Protein AF-A0A951W077-F1 (afdb_monomer)

Solvent-accessible surface area (backbone atoms only — not comparable to full-atom values): 9142 Å² total; per-residue (Å²): 130,86,54,71,64,62,52,50,52,49,54,48,47,51,53,44,53,54,47,47,66,75,67,48,57,68,77,58,51,74,41,49,34,72,95,51,56,40,73,55,76,79,87,61,70,54,74,82,48,59,80,75,47,71,84,28,38,31,34,31,32,30,71,84,47,79,59,58,42,37,34,40,37,49,43,84,32,74,54,94,54,84,62,52,55,61,50,50,51,53,49,52,53,48,52,60,73,50,48,93,61,98,58,59,70,45,80,40,78,48,70,76,26,96,83,62,91,80,68,70,91,51,76,70,47,76,49,95,60,52,75,69,50,44,70,69,46,52,74,75,42,102,61,84,83,87,86,133

Secondary structure (DSSP, 8-state):
---HHHHHHHHHHHHHHHHHHHHS-HHHHTTEEEEEEEE--SSS--HHHHTT-GGGEEEEEESS-TTSEEEEEEEEESS--TTHHHHHHHHHHHHHHH-SS---EEEEEEE--TT---S-SSGGGGS---HHHHHHHGGGSSS-----

Radius of gyration: 16.7 Å; Cα contacts (8 Å, |Δi|>4): 161; chains: 1; bounding box: 39×53×36 Å

Sequence (148 aa):
MEKIADRIIRDTLSEIDEAVGFTLPTKIVKILNFDTLKSAQTTFISEALKEYRTDLLFQIQTVDRSPAQIFILFEHKSNQDPKVFSQLLSYLAQVYASQTKPMPVIPFVFCHGKQGWKLGSQFVDWFKFSEQQRQLYLKYLPNFSFEI

Nearest PDB structures (foldseek):
  6gp6-assembly1_B  TM=4.035E-01  e=4.543E-01  Magnetospirillum gryphiswaldense MSR-1
  4rao-assembly1_C  TM=3.023E-01  e=4.430E+00  Homo sapiens
  4raq-assembly1_A  TM=3.766E-01  e=7.455E+00  Homo sapiens
  6nf8-assembly1_C  TM=2.838E-01  e=8.491E+00  Bos taurus

Mean predicted aligned error: 8.14 Å

Structure (mmCIF, N/CA/C/O backbone):
data_AF-A0A951W077-F1
#
_entry.id   AF-A0A951W077-F1
#
loop_
_atom_site.group_PDB
_atom_site.id
_atom_site.type_symbol
_atom_site.label_atom_id
_atom_site.label_alt_id
_atom_site.label_comp_id
_atom_site.label_asym_id
_atom_site.label_entity_id
_atom_site.label_seq_id
_atom_site.pdbx_PDB_ins_code
_atom_site.Cartn_x
_atom_site.Cartn_y
_atom_site.Cartn_z
_atom_site.occupancy
_atom_site.B_iso_or_equiv
_atom_site.auth_seq_id
_atom_site.auth_comp_id
_atom_site.auth_asym_id
_atom_site.auth_atom_id
_atom_site.pdbx_PDB_model_num
ATOM 1 N N . MET A 1 1 ? 3.066 -33.826 -14.906 1.00 38.34 1 MET A N 1
ATOM 2 C CA . MET A 1 1 ? 2.193 -33.396 -13.796 1.00 38.34 1 MET A CA 1
ATOM 3 C C . MET A 1 1 ? 2.462 -31.922 -13.564 1.00 38.34 1 MET A C 1
ATOM 5 O O . MET A 1 1 ? 3.542 -31.594 -13.093 1.0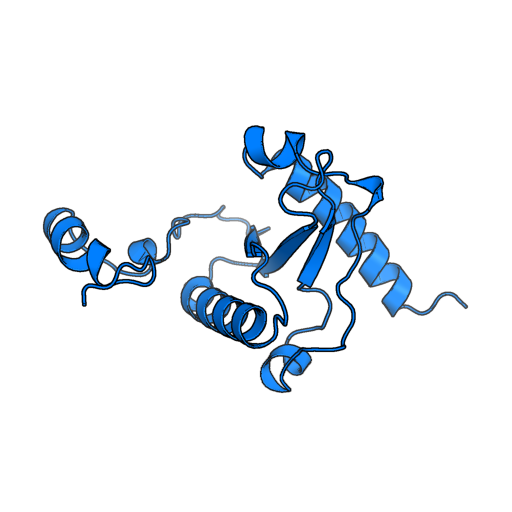0 38.34 1 MET A O 1
ATOM 9 N N . GLU A 1 2 ? 1.553 -31.050 -13.997 1.00 37.62 2 GLU A N 1
ATOM 10 C CA . GLU A 1 2 ? 1.602 -29.615 -13.683 1.00 37.62 2 GLU A CA 1
ATOM 11 C C . GLU A 1 2 ? 1.520 -29.476 -12.153 1.00 37.62 2 GLU A C 1
ATOM 13 O O . GLU A 1 2 ? 0.638 -30.073 -11.527 1.00 37.62 2 GLU A O 1
ATOM 18 N N . LYS A 1 3 ? 2.509 -28.826 -11.521 1.00 47.47 3 LYS A N 1
ATOM 19 C CA . LYS A 1 3 ? 2.556 -28.713 -10.056 1.00 47.47 3 LYS A CA 1
ATOM 20 C C . LYS A 1 3 ? 1.376 -27.853 -9.611 1.00 47.47 3 LYS A C 1
ATOM 22 O O . LYS A 1 3 ? 1.121 -26.809 -10.193 1.00 47.47 3 LYS A O 1
ATOM 27 N N . ILE A 1 4 ? 0.691 -28.264 -8.544 1.00 44.22 4 ILE A N 1
ATOM 28 C CA . ILE A 1 4 ? -0.456 -27.550 -7.949 1.00 44.22 4 ILE A CA 1
ATOM 29 C C . ILE A 1 4 ? -0.167 -26.044 -7.755 1.00 44.22 4 ILE A C 1
ATOM 31 O O . ILE A 1 4 ? -1.054 -25.223 -7.959 1.00 44.22 4 ILE A O 1
ATOM 35 N N . ALA A 1 5 ? 1.082 -25.683 -7.442 1.00 40.62 5 ALA A N 1
ATOM 36 C CA . ALA A 1 5 ? 1.538 -24.298 -7.332 1.00 40.62 5 ALA A CA 1
ATOM 37 C C . ALA A 1 5 ? 1.429 -23.498 -8.646 1.00 40.62 5 ALA A C 1
ATOM 39 O O . ALA A 1 5 ? 0.947 -22.373 -8.619 1.00 40.62 5 ALA A O 1
ATOM 40 N N . ASP A 1 6 ? 1.803 -24.072 -9.793 1.00 45.50 6 ASP A N 1
ATOM 41 C CA . ASP A 1 6 ? 1.753 -23.374 -11.088 1.00 45.50 6 ASP A CA 1
ATOM 42 C C . ASP A 1 6 ? 0.309 -23.082 -11.511 1.00 45.50 6 ASP A C 1
ATOM 44 O O . ASP A 1 6 ? 0.025 -22.040 -12.099 1.00 45.50 6 ASP A O 1
ATOM 48 N N . ARG A 1 7 ? -0.618 -23.982 -11.159 1.00 48.28 7 ARG A N 1
ATOM 49 C CA . ARG A 1 7 ? -2.053 -23.787 -11.382 1.00 48.28 7 ARG A CA 1
ATOM 50 C C . ARG A 1 7 ? -2.620 -22.686 -10.488 1.00 48.28 7 ARG A C 1
ATOM 52 O O . ARG A 1 7 ? -3.299 -21.812 -10.998 1.00 48.28 7 ARG A O 1
ATOM 59 N N . ILE A 1 8 ? -2.290 -22.682 -9.194 1.00 50.81 8 ILE A N 1
ATOM 60 C CA . ILE A 1 8 ? -2.723 -21.626 -8.261 1.00 50.81 8 ILE A CA 1
ATOM 61 C C . ILE A 1 8 ? -2.188 -20.263 -8.703 1.00 50.81 8 ILE A C 1
ATOM 63 O O . ILE A 1 8 ? -2.943 -19.300 -8.730 1.00 50.81 8 ILE A O 1
ATOM 67 N N . ILE A 1 9 ? -0.915 -20.188 -9.101 1.00 55.81 9 ILE A N 1
ATOM 68 C CA . ILE A 1 9 ? -0.304 -18.951 -9.599 1.00 55.81 9 ILE A CA 1
ATOM 69 C C . ILE A 1 9 ? -0.997 -18.487 -10.880 1.00 55.81 9 ILE A C 1
ATOM 71 O O . ILE A 1 9 ? -1.254 -17.297 -11.014 1.00 55.81 9 ILE A O 1
ATOM 75 N N . ARG A 1 10 ? -1.312 -19.393 -11.814 1.00 57.97 10 ARG A N 1
ATOM 76 C CA . ARG A 1 10 ? -2.033 -19.044 -13.046 1.00 57.97 10 ARG A CA 1
ATOM 77 C C . ARG A 1 10 ? -3.449 -18.552 -12.752 1.00 57.97 10 ARG A C 1
ATOM 79 O O . ARG A 1 10 ? -3.826 -17.511 -13.270 1.00 57.97 10 ARG A O 1
ATOM 86 N N . ASP A 1 11 ? -4.180 -19.253 -11.893 1.00 61.09 11 ASP A N 1
ATOM 87 C CA . ASP A 1 11 ? -5.542 -18.883 -11.501 1.00 61.09 11 ASP A CA 1
ATOM 88 C C . ASP A 1 11 ? -5.535 -17.521 -10.771 1.00 61.09 11 ASP A C 1
ATOM 90 O O . ASP A 1 11 ? -6.307 -16.631 -11.112 1.00 61.09 11 ASP A O 1
ATOM 94 N N . THR A 1 12 ? -4.575 -17.296 -9.864 1.00 63.19 12 THR A N 1
ATOM 95 C CA . THR A 1 12 ? -4.369 -16.004 -9.178 1.00 63.19 12 THR A CA 1
ATOM 96 C C . THR A 1 12 ? -3.943 -14.900 -10.149 1.00 63.19 12 THR A C 1
ATOM 98 O O . THR A 1 12 ? -4.403 -13.774 -10.027 1.00 63.19 12 THR A O 1
ATOM 101 N N . LEU A 1 13 ? -3.093 -15.191 -11.137 1.00 63.06 13 LEU A N 1
ATOM 102 C CA . LEU A 1 13 ? -2.704 -14.227 -12.170 1.00 63.06 13 LEU A CA 1
ATOM 103 C C . LEU A 1 13 ? -3.895 -13.809 -13.028 1.00 63.06 13 LEU A C 1
ATOM 105 O O . LEU A 1 13 ? -4.024 -12.625 -13.305 1.00 63.06 13 LEU A O 1
ATOM 109 N N . SER A 1 14 ? -4.754 -14.748 -13.423 1.00 64.88 14 SER A N 1
ATOM 110 C CA . SER A 1 14 ? -5.975 -14.444 -14.175 1.00 64.88 14 SER A CA 1
ATOM 111 C C . SER A 1 14 ? -6.958 -13.622 -13.343 1.00 64.88 14 SER A C 1
ATOM 113 O O . SER A 1 14 ? -7.465 -12.614 -13.827 1.00 64.88 14 SER A O 1
ATOM 115 N N . GLU A 1 15 ? -7.163 -13.980 -12.073 1.00 67.56 15 GLU A N 1
ATOM 116 C CA . GLU A 1 15 ? -7.980 -13.187 -11.146 1.00 67.56 15 GLU A CA 1
ATOM 117 C C . GLU A 1 15 ? -7.412 -11.777 -10.942 1.00 67.56 15 GLU A C 1
ATOM 119 O O . GLU A 1 15 ? -8.168 -10.813 -10.855 1.00 67.56 15 GLU A O 1
ATOM 124 N N . ILE A 1 16 ? -6.087 -11.635 -10.885 1.00 67.81 16 ILE A N 1
ATOM 125 C CA . ILE A 1 16 ? -5.414 -10.343 -10.734 1.00 67.81 16 ILE A CA 1
ATOM 126 C C . ILE A 1 16 ? -5.486 -9.526 -12.007 1.00 67.81 16 ILE A C 1
ATOM 128 O O . ILE A 1 16 ? -5.745 -8.336 -11.910 1.00 67.81 16 ILE A O 1
ATOM 132 N N . ASP A 1 17 ? -5.258 -10.121 -13.171 1.00 67.56 17 ASP A N 1
ATOM 133 C CA . ASP A 1 17 ? -5.343 -9.437 -14.460 1.00 67.56 17 ASP A CA 1
ATOM 134 C C . ASP A 1 17 ? -6.743 -8.838 -14.651 1.00 67.56 17 ASP A C 1
ATOM 136 O O . ASP A 1 17 ? -6.899 -7.625 -14.830 1.00 67.56 17 ASP A O 1
ATOM 140 N N . GLU A 1 18 ? -7.778 -9.657 -14.437 1.00 70.56 18 GLU A N 1
ATOM 141 C CA . GLU A 1 18 ? -9.165 -9.200 -14.442 1.00 70.56 18 GLU A CA 1
ATOM 142 C C . GLU A 1 18 ? -9.407 -8.137 -13.361 1.00 70.56 18 GLU A C 1
ATOM 144 O O . GLU A 1 18 ? -9.848 -7.024 -13.666 1.00 70.56 18 GLU A O 1
ATOM 149 N N . ALA A 1 19 ? -9.084 -8.421 -12.096 1.00 67.75 19 ALA A N 1
ATOM 150 C CA . ALA A 1 19 ? -9.359 -7.500 -10.999 1.00 67.75 19 ALA A CA 1
ATOM 151 C C . ALA A 1 19 ? -8.653 -6.155 -11.201 1.00 67.75 19 ALA A C 1
ATOM 153 O O . ALA A 1 19 ? -9.306 -5.116 -11.124 1.00 67.75 19 ALA A O 1
ATOM 154 N N . VAL A 1 20 ? -7.357 -6.149 -11.508 1.00 65.69 20 VAL A N 1
ATOM 155 C CA . VAL A 1 20 ? -6.542 -4.948 -11.749 1.00 65.69 20 VAL A CA 1
ATOM 156 C C . VAL A 1 20 ? -7.095 -4.146 -12.922 1.00 65.69 20 VAL A C 1
ATOM 158 O O . VAL A 1 20 ? -7.237 -2.927 -12.795 1.00 65.69 20 VAL A O 1
ATOM 161 N N . GLY A 1 21 ? -7.456 -4.808 -14.024 1.00 61.66 21 GLY A N 1
ATOM 162 C CA . GLY A 1 21 ? -8.054 -4.165 -15.193 1.00 61.66 21 GLY A CA 1
ATOM 163 C C . GLY A 1 21 ? -9.370 -3.444 -14.883 1.00 61.66 21 GLY A C 1
ATOM 164 O O . GLY A 1 21 ? -9.619 -2.364 -15.424 1.00 61.66 21 GLY A O 1
ATOM 165 N N . PHE A 1 22 ? -10.186 -3.986 -13.974 1.00 61.25 22 PHE A N 1
ATOM 166 C CA . PHE A 1 22 ? -11.487 -3.410 -13.610 1.00 61.25 22 PHE A CA 1
ATOM 167 C C . PHE A 1 22 ? -11.454 -2.406 -12.452 1.00 61.25 22 PHE A C 1
ATOM 169 O O . PHE A 1 22 ? -12.383 -1.607 -12.316 1.00 61.25 22 PHE A O 1
ATOM 176 N N . THR A 1 23 ? -10.428 -2.436 -11.603 1.00 70.75 23 THR A N 1
ATOM 177 C CA . THR A 1 23 ? -10.448 -1.717 -10.315 1.00 70.75 23 THR A CA 1
ATOM 178 C C . THR A 1 23 ? -9.359 -0.663 -10.162 1.00 70.75 23 THR A C 1
ATOM 180 O O . THR A 1 23 ? -9.569 0.304 -9.423 1.00 70.75 23 THR A O 1
ATOM 183 N N . LEU A 1 24 ? -8.215 -0.785 -10.848 1.00 78.69 24 LEU A N 1
ATOM 184 C CA . LEU A 1 24 ? -7.235 0.298 -10.842 1.00 78.69 24 LEU A CA 1
ATOM 185 C C . LEU A 1 24 ? -7.757 1.497 -11.647 1.00 78.69 24 LEU A C 1
ATOM 187 O O . LEU A 1 24 ? -8.480 1.331 -12.633 1.00 78.69 24 LEU A O 1
ATOM 191 N N . PRO A 1 25 ? -7.364 2.733 -11.282 1.00 82.81 25 PRO A N 1
ATOM 192 C CA . PRO A 1 25 ? -7.722 3.909 -12.061 1.00 82.81 25 PRO A CA 1
ATOM 193 C C . PRO A 1 25 ? -7.325 3.736 -13.530 1.00 82.81 25 PRO A C 1
ATOM 195 O O . PRO A 1 25 ? -6.190 3.366 -13.827 1.00 82.81 25 PRO A O 1
ATOM 198 N N . THR A 1 26 ? -8.211 4.098 -14.462 1.00 82.25 26 THR A N 1
ATOM 199 C CA . THR A 1 26 ? -7.992 3.923 -15.912 1.00 82.25 26 THR A CA 1
ATOM 200 C C . THR A 1 26 ? -6.669 4.520 -16.403 1.00 82.25 26 THR A C 1
ATOM 202 O O . THR A 1 26 ? -6.066 4.015 -17.345 1.00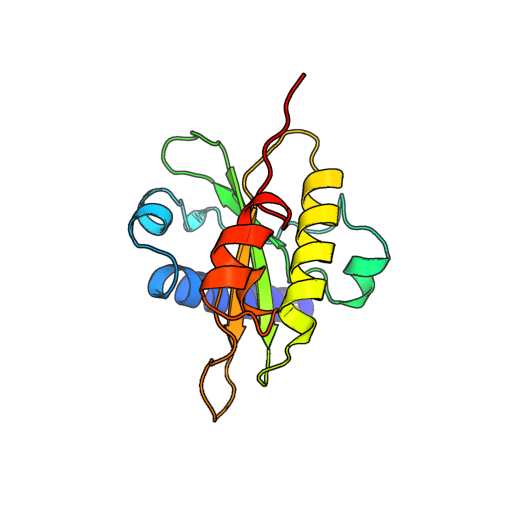 82.25 26 THR A O 1
ATOM 205 N N . LYS A 1 27 ? -6.197 5.599 -15.765 1.00 86.94 27 LYS A N 1
ATOM 206 C CA . LYS A 1 27 ? -4.899 6.218 -16.073 1.00 86.94 27 LYS A CA 1
ATOM 207 C C . LYS A 1 27 ? -3.718 5.281 -15.798 1.00 86.94 27 LYS A C 1
ATOM 209 O O . LYS A 1 27 ? -2.765 5.310 -16.562 1.00 86.94 27 LYS A O 1
ATOM 214 N N . ILE A 1 28 ? -3.795 4.466 -14.744 1.00 85.56 28 ILE A N 1
ATOM 215 C CA . ILE A 1 28 ? -2.781 3.458 -14.421 1.00 85.56 28 ILE A CA 1
ATOM 216 C C . ILE A 1 28 ? -2.890 2.295 -15.400 1.00 85.56 28 ILE A C 1
ATOM 218 O O . ILE A 1 28 ? -1.906 1.966 -16.040 1.00 85.56 28 ILE A O 1
ATOM 222 N N . VAL A 1 29 ? -4.085 1.736 -15.608 1.00 86.56 29 VAL A N 1
ATOM 223 C CA . VAL A 1 29 ? -4.291 0.599 -16.530 1.00 86.56 29 VAL A CA 1
ATOM 224 C C . VAL A 1 29 ? -3.720 0.885 -17.926 1.00 86.56 29 VAL A C 1
ATOM 226 O O . VAL A 1 29 ? -3.036 0.045 -18.498 1.00 86.56 29 VAL A O 1
ATOM 229 N N . LYS A 1 30 ? -3.915 2.104 -18.447 1.00 88.25 30 LYS A N 1
ATOM 230 C CA . LYS A 1 30 ? -3.423 2.522 -19.772 1.00 88.25 30 LYS A CA 1
ATOM 231 C C . LYS A 1 30 ? -1.903 2.519 -19.935 1.00 88.25 30 LYS A C 1
ATOM 233 O O . LYS A 1 30 ? -1.440 2.491 -21.072 1.00 88.25 30 LYS A O 1
ATOM 238 N N . ILE A 1 31 ? -1.140 2.602 -18.847 1.00 90.94 31 ILE A N 1
ATOM 239 C CA . ILE A 1 31 ? 0.326 2.594 -18.917 1.00 90.94 31 ILE A CA 1
ATOM 240 C C . ILE A 1 31 ? 0.912 1.196 -18.712 1.00 90.94 31 ILE A C 1
ATOM 242 O O . ILE A 1 31 ? 2.121 1.047 -18.852 1.00 90.94 31 ILE A O 1
ATOM 246 N N . LEU A 1 32 ? 0.102 0.181 -18.390 1.00 90.25 32 LEU A N 1
ATOM 247 C CA . LEU A 1 32 ? 0.569 -1.174 -18.096 1.00 90.25 32 LEU A CA 1
ATOM 248 C C . LEU A 1 32 ? 0.531 -2.074 -19.330 1.00 90.25 32 LEU A C 1
ATOM 250 O O . LEU A 1 32 ? -0.426 -2.059 -20.099 1.00 90.25 32 LEU A O 1
ATOM 254 N N . ASN A 1 33 ? 1.566 -2.895 -19.487 1.00 91.25 33 ASN A N 1
ATOM 255 C CA . ASN A 1 33 ? 1.602 -3.967 -20.471 1.00 91.25 33 ASN A CA 1
ATOM 256 C C . ASN A 1 33 ? 1.261 -5.306 -19.796 1.00 91.25 33 ASN A C 1
ATOM 258 O O . ASN A 1 33 ? 2.142 -5.956 -19.226 1.00 91.25 33 ASN A O 1
ATOM 262 N N . PHE A 1 34 ? -0.008 -5.711 -19.859 1.00 86.50 34 PHE A N 1
ATOM 263 C CA . PHE A 1 34 ? -0.516 -6.917 -19.190 1.00 86.50 34 PHE A CA 1
ATOM 264 C C . PHE A 1 34 ? 0.100 -8.224 -19.706 1.00 86.50 34 PHE A C 1
ATOM 266 O O . PHE A 1 34 ? 0.295 -9.139 -18.910 1.00 86.50 34 PHE A O 1
ATOM 273 N N . ASP A 1 35 ? 0.591 -8.265 -20.951 1.00 88.06 35 ASP A N 1
ATOM 274 C CA . ASP A 1 35 ? 1.335 -9.420 -21.487 1.00 88.06 35 ASP A CA 1
ATOM 275 C C . ASP A 1 35 ? 2.642 -9.698 -20.719 1.00 88.06 35 ASP A C 1
ATOM 277 O O . ASP A 1 35 ? 3.270 -10.747 -20.867 1.00 88.06 35 ASP A O 1
ATOM 281 N N . THR A 1 36 ? 3.090 -8.739 -19.904 1.00 89.69 36 THR A N 1
ATOM 282 C CA . THR A 1 36 ? 4.315 -8.838 -19.102 1.00 89.69 36 THR A CA 1
ATOM 283 C C . THR A 1 36 ? 4.058 -9.107 -17.623 1.00 89.69 36 THR A C 1
ATOM 285 O O . THR A 1 36 ? 5.027 -9.187 -16.858 1.00 89.69 36 THR A O 1
ATOM 288 N N . LEU A 1 37 ? 2.790 -9.237 -17.213 1.00 88.19 37 LEU A N 1
ATOM 289 C CA . LEU A 1 37 ? 2.418 -9.521 -15.833 1.00 88.19 37 LEU A CA 1
ATOM 290 C C . LEU A 1 37 ? 2.986 -10.877 -15.414 1.00 88.19 37 LEU A C 1
ATOM 292 O O . LEU A 1 37 ? 2.737 -11.909 -16.036 1.00 88.19 37 LEU A O 1
ATOM 296 N N . LYS A 1 38 ? 3.756 -10.885 -14.329 1.00 85.38 38 LYS A N 1
ATOM 297 C CA . LYS A 1 38 ? 4.296 -12.120 -13.757 1.00 85.38 38 LYS A CA 1
ATOM 298 C C . LYS A 1 38 ? 4.514 -11.990 -12.262 1.00 85.38 38 LYS A C 1
ATOM 300 O O . LYS A 1 38 ? 4.802 -10.905 -11.757 1.00 85.38 38 LYS A O 1
ATOM 305 N N . SER A 1 39 ? 4.444 -13.117 -11.559 1.00 82.38 39 SER A N 1
ATOM 306 C CA . SER A 1 39 ? 4.847 -13.183 -10.154 1.00 82.38 39 SER A CA 1
ATOM 307 C C . SER A 1 39 ? 6.318 -12.775 -10.008 1.00 82.38 39 SER A C 1
ATOM 309 O O . SER A 1 39 ? 7.194 -13.192 -10.777 1.00 82.38 39 SER A O 1
ATOM 311 N N . ALA A 1 40 ? 6.600 -11.932 -9.021 1.00 77.94 40 ALA A N 1
ATOM 312 C CA . ALA A 1 40 ? 7.947 -11.594 -8.599 1.00 77.94 40 ALA A CA 1
ATOM 313 C C . ALA A 1 40 ? 8.468 -12.707 -7.669 1.00 77.94 40 ALA A C 1
ATOM 315 O O . ALA A 1 40 ? 8.613 -12.519 -6.463 1.00 77.94 40 ALA A O 1
ATOM 316 N N . GLN A 1 41 ? 8.711 -13.902 -8.219 1.00 60.72 41 GLN A N 1
ATOM 317 C CA . GLN A 1 41 ? 9.185 -15.049 -7.442 1.00 60.72 41 GLN A CA 1
ATOM 318 C C . GLN A 1 41 ? 10.5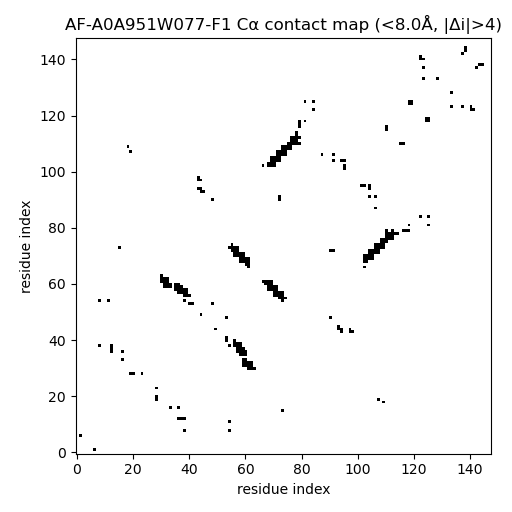50 -14.767 -6.768 1.00 60.72 41 GLN A C 1
ATOM 320 O O . GLN A 1 41 ? 11.611 -14.793 -7.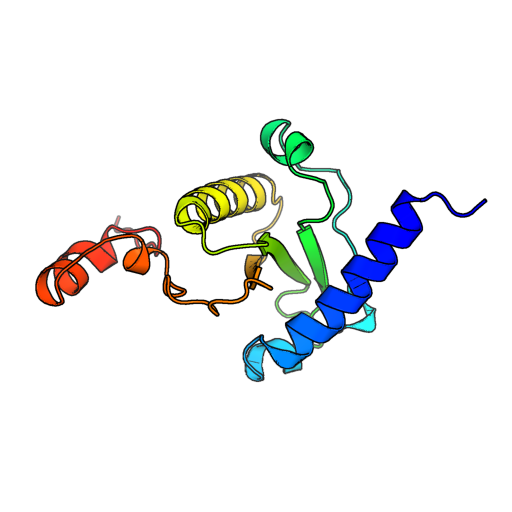388 1.00 60.72 41 GLN A O 1
ATOM 325 N N . THR A 1 42 ? 10.510 -14.620 -5.440 1.00 49.94 42 THR A N 1
ATOM 326 C CA . THR A 1 42 ? 11.452 -15.200 -4.453 1.00 49.94 42 THR A CA 1
ATOM 327 C C . THR A 1 42 ? 12.902 -14.719 -4.298 1.00 49.94 42 THR A C 1
ATOM 329 O O . THR A 1 42 ? 13.594 -15.303 -3.469 1.00 49.94 42 THR A O 1
ATOM 332 N N . THR A 1 43 ? 13.407 -13.667 -4.943 1.00 48.41 43 THR A N 1
ATOM 333 C CA . THR A 1 43 ? 14.814 -13.255 -4.684 1.00 48.41 43 THR A CA 1
ATOM 334 C C . THR A 1 43 ? 15.033 -12.264 -3.535 1.00 48.41 43 THR A C 1
ATOM 336 O O . THR A 1 43 ? 16.176 -12.074 -3.136 1.00 48.41 43 THR A O 1
ATOM 339 N N . PHE A 1 44 ? 13.985 -11.667 -2.956 1.00 50.84 44 PHE A N 1
ATOM 340 C CA . PHE A 1 44 ? 14.156 -10.456 -2.127 1.00 50.84 44 PHE A CA 1
ATOM 341 C C . PHE A 1 44 ? 13.277 -10.365 -0.872 1.00 50.84 44 PHE A C 1
ATOM 343 O O . PHE A 1 44 ? 13.222 -9.334 -0.207 1.00 50.84 44 PHE A O 1
ATOM 350 N N . ILE A 1 45 ? 12.578 -11.441 -0.530 1.00 52.94 45 ILE A N 1
ATOM 351 C CA . ILE A 1 45 ? 11.503 -11.400 0.455 1.00 52.94 45 ILE A CA 1
ATOM 352 C C . ILE A 1 45 ? 12.005 -11.935 1.807 1.00 52.94 45 ILE A C 1
ATOM 354 O O . ILE A 1 45 ? 12.436 -13.089 1.896 1.00 52.94 45 ILE A O 1
ATOM 358 N N . SER A 1 46 ? 11.961 -11.089 2.847 1.00 52.31 46 SER A N 1
ATOM 359 C CA . SER A 1 46 ? 12.310 -11.462 4.226 1.00 52.31 46 SER A CA 1
ATOM 360 C C . SER A 1 46 ? 11.479 -12.668 4.698 1.00 52.31 46 SER A C 1
ATOM 362 O O . SER A 1 46 ? 10.380 -12.913 4.195 1.00 52.31 46 SER A O 1
ATOM 364 N N . GLU A 1 47 ? 11.977 -13.436 5.670 1.00 53.50 47 GLU A N 1
ATOM 365 C CA . GLU A 1 47 ? 11.266 -14.606 6.217 1.00 53.50 47 GLU A CA 1
ATOM 366 C C . GLU A 1 47 ? 9.834 -14.275 6.679 1.00 53.50 47 GLU A C 1
ATOM 368 O O . GLU A 1 47 ? 8.936 -15.096 6.501 1.00 53.50 47 GLU A O 1
ATOM 373 N N . ALA A 1 48 ? 9.588 -13.039 7.131 1.00 48.00 48 ALA A N 1
ATOM 374 C CA . ALA A 1 48 ? 8.274 -12.569 7.568 1.00 48.00 48 ALA A CA 1
ATOM 375 C C . ALA A 1 48 ? 7.226 -12.495 6.444 1.00 48.00 48 ALA A C 1
ATOM 377 O O . ALA A 1 48 ? 6.036 -12.553 6.720 1.00 48.00 48 ALA A O 1
ATOM 378 N N . LEU A 1 49 ? 7.635 -12.366 5.181 1.00 52.22 49 LEU A N 1
ATOM 379 C CA . LEU A 1 49 ? 6.734 -12.380 4.021 1.00 52.22 49 LEU A CA 1
ATOM 380 C C . LEU A 1 49 ? 6.624 -13.786 3.393 1.00 52.22 49 LEU A C 1
ATOM 382 O O . LEU A 1 49 ? 5.651 -14.069 2.696 1.00 52.22 49 LEU A O 1
ATOM 386 N N . LYS A 1 50 ? 7.580 -14.692 3.659 1.00 53.09 50 LYS A N 1
ATOM 387 C CA . LYS A 1 50 ? 7.504 -16.102 3.223 1.00 53.09 50 LYS A CA 1
ATOM 388 C C . LYS A 1 50 ? 6.381 -16.865 3.928 1.00 53.09 50 LYS A C 1
ATOM 390 O O . LYS A 1 50 ? 5.778 -17.744 3.320 1.00 53.09 50 LYS A O 1
ATOM 395 N N . GLU A 1 51 ? 6.072 -16.503 5.172 1.00 48.34 51 GLU A N 1
ATOM 396 C CA . GLU A 1 51 ? 4.988 -17.115 5.953 1.00 48.34 51 GLU A CA 1
ATOM 397 C C . GLU A 1 51 ? 3.582 -16.792 5.407 1.00 48.34 51 GLU A C 1
ATOM 399 O O . GLU A 1 51 ? 2.653 -17.570 5.611 1.00 48.34 51 GLU A O 1
ATOM 404 N N . TYR A 1 52 ? 3.424 -15.693 4.654 1.00 49.78 52 TYR A N 1
ATOM 405 C CA . TYR A 1 52 ? 2.120 -15.205 4.172 1.00 49.78 52 TYR A CA 1
ATOM 406 C C . TYR A 1 52 ? 1.876 -15.405 2.666 1.00 49.78 52 TYR A C 1
ATOM 408 O O . TYR A 1 52 ? 0.895 -14.894 2.137 1.00 49.78 52 TYR A O 1
ATOM 416 N N . ARG A 1 53 ? 2.682 -16.270 2.029 1.00 51.12 53 ARG A N 1
ATOM 417 C CA . ARG A 1 53 ? 2.667 -16.667 0.605 1.00 51.12 53 ARG A CA 1
ATOM 418 C C . ARG A 1 53 ? 3.392 -15.699 -0.335 1.00 51.12 53 ARG A C 1
ATOM 420 O O . ARG A 1 53 ? 3.158 -14.501 -0.381 1.00 51.12 53 ARG A O 1
ATOM 427 N N . THR A 1 54 ? 4.236 -16.289 -1.174 1.00 48.81 54 THR A N 1
ATOM 428 C CA . THR A 1 54 ? 4.985 -15.684 -2.290 1.00 48.81 54 THR A CA 1
ATOM 429 C C . THR A 1 54 ? 4.108 -15.183 -3.447 1.00 48.81 54 THR A C 1
ATOM 431 O O . THR A 1 54 ? 4.633 -14.651 -4.422 1.00 48.81 54 THR A O 1
ATOM 434 N N . ASP A 1 55 ? 2.787 -15.325 -3.331 1.00 56.75 55 ASP A N 1
ATOM 435 C CA . ASP A 1 55 ? 1.791 -15.008 -4.362 1.00 56.75 55 ASP A CA 1
ATOM 436 C C . ASP A 1 55 ? 1.270 -13.563 -4.269 1.00 56.75 55 ASP A C 1
ATOM 438 O O . ASP A 1 55 ? 0.316 -13.205 -4.947 1.00 56.75 55 ASP A O 1
ATOM 442 N N . LEU A 1 56 ? 1.870 -12.728 -3.414 1.00 75.50 56 LEU A N 1
ATOM 443 C CA . LEU A 1 56 ? 1.391 -11.373 -3.120 1.00 75.50 56 LEU A CA 1
ATOM 444 C C . LEU A 1 56 ? 2.101 -10.279 -3.929 1.00 75.50 56 LEU A C 1
ATOM 446 O O . LEU A 1 56 ? 1.654 -9.142 -3.914 1.00 75.50 56 LEU A O 1
ATOM 450 N N . LEU A 1 57 ? 3.207 -10.565 -4.625 1.00 84.56 57 LEU A N 1
ATOM 451 C CA . LEU A 1 57 ? 3.955 -9.539 -5.360 1.00 84.56 57 LEU A CA 1
ATOM 452 C C . LEU A 1 57 ? 4.069 -9.886 -6.840 1.00 84.56 57 LEU A C 1
ATOM 454 O O . LEU A 1 57 ? 4.659 -10.897 -7.223 1.00 84.56 57 LEU A O 1
ATOM 458 N N . PHE A 1 58 ? 3.564 -8.991 -7.675 1.00 86.00 58 PHE A N 1
ATOM 459 C CA . PHE A 1 58 ? 3.615 -9.090 -9.125 1.00 86.00 58 PHE A CA 1
ATOM 460 C C . PHE A 1 58 ? 4.435 -7.948 -9.684 1.00 86.00 58 PHE A C 1
ATOM 462 O O . PHE A 1 58 ? 4.491 -6.860 -9.115 1.00 86.00 58 PHE A O 1
ATOM 469 N N . GLN A 1 59 ? 5.073 -8.200 -10.813 1.00 88.75 59 GLN A N 1
ATOM 470 C CA . GLN A 1 59 ? 5.759 -7.184 -11.591 1.00 88.75 59 GLN A CA 1
ATOM 471 C C . GLN A 1 59 ? 5.112 -7.092 -12.964 1.00 88.75 59 GLN A C 1
ATOM 473 O O . GLN A 1 59 ? 4.718 -8.104 -13.549 1.00 88.75 59 GLN A O 1
ATOM 478 N N . ILE A 1 60 ? 5.029 -5.871 -13.469 1.00 90.81 60 ILE A N 1
ATOM 479 C CA . ILE A 1 60 ? 4.463 -5.563 -14.776 1.00 90.81 60 ILE A CA 1
ATOM 480 C C . ILE A 1 60 ? 5.247 -4.405 -15.389 1.00 90.81 60 ILE A C 1
ATOM 482 O O . ILE A 1 60 ? 5.644 -3.461 -14.700 1.00 90.81 60 ILE A O 1
ATOM 486 N N . GLN A 1 61 ? 5.535 -4.504 -16.681 1.00 93.75 61 GLN A N 1
ATOM 487 C CA . GLN A 1 61 ? 6.253 -3.472 -17.421 1.00 93.75 61 GLN A CA 1
ATOM 488 C C . GLN A 1 61 ? 5.279 -2.383 -17.861 1.00 93.75 61 GLN A C 1
ATOM 490 O O . GLN A 1 61 ? 4.112 -2.658 -18.145 1.00 93.75 61 GLN A O 1
ATOM 495 N N . THR A 1 62 ? 5.760 -1.146 -17.94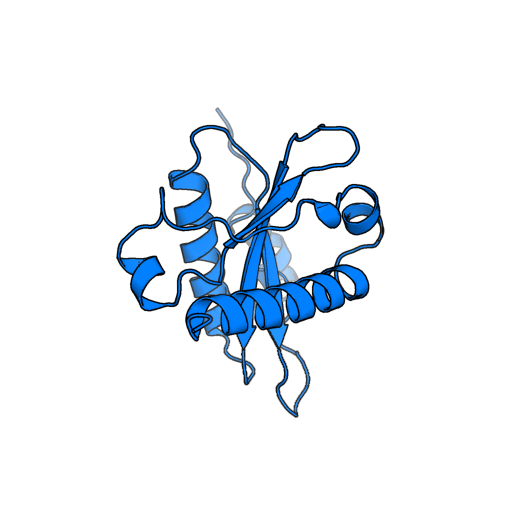2 1.00 93.75 62 THR A N 1
ATOM 496 C CA . THR A 1 62 ? 4.979 -0.071 -18.558 1.00 93.75 62 THR A CA 1
ATOM 497 C C . THR A 1 62 ? 5.158 -0.071 -20.072 1.00 93.75 62 THR A C 1
ATOM 499 O O . THR A 1 62 ? 6.183 -0.524 -20.596 1.00 93.75 62 THR A O 1
ATOM 502 N N . VAL A 1 63 ? 4.160 0.450 -20.782 1.00 92.94 63 VAL A N 1
ATOM 503 C CA . VAL A 1 63 ? 4.164 0.555 -22.248 1.00 92.94 63 VAL A CA 1
ATOM 504 C C . VAL A 1 63 ? 5.283 1.482 -22.735 1.00 92.94 63 VAL A C 1
ATOM 506 O O . VAL A 1 63 ? 5.976 1.157 -23.697 1.00 92.94 63 VAL A O 1
ATOM 509 N N . ASP A 1 64 ? 5.498 2.608 -22.053 1.00 92.31 64 ASP A N 1
ATOM 510 C CA . ASP A 1 64 ? 6.479 3.640 -22.419 1.00 92.31 64 ASP A CA 1
ATOM 511 C C . ASP A 1 64 ? 7.864 3.444 -21.777 1.00 92.31 64 ASP A C 1
ATOM 513 O O . ASP A 1 64 ? 8.786 4.215 -22.040 1.00 92.31 64 ASP A O 1
ATOM 517 N N . ARG A 1 65 ? 8.024 2.405 -20.947 1.00 88.19 65 ARG A N 1
ATOM 518 C CA . ARG A 1 65 ? 9.235 2.118 -20.164 1.00 88.19 65 ARG A CA 1
ATOM 519 C C . ARG A 1 65 ? 9.613 3.218 -19.164 1.00 88.19 65 ARG A C 1
ATOM 521 O O . ARG A 1 65 ? 10.767 3.260 -18.729 1.00 88.19 65 ARG A O 1
ATOM 528 N N . SER A 1 66 ? 8.665 4.051 -18.737 1.00 86.12 66 SER A N 1
ATOM 529 C CA . SER A 1 66 ? 8.900 5.176 -17.828 1.00 86.12 66 SER A CA 1
ATOM 530 C C . SER A 1 66 ? 7.817 5.285 -16.735 1.00 86.12 66 SER A C 1
ATOM 532 O O . SER A 1 66 ? 6.848 6.024 -16.892 1.00 86.12 66 SER A O 1
ATOM 534 N N . PRO A 1 67 ? 7.974 4.616 -15.573 1.00 87.94 67 PRO A N 1
ATOM 535 C CA . PRO A 1 67 ? 9.116 3.792 -15.158 1.00 87.94 67 PRO A CA 1
ATOM 536 C C . PRO A 1 67 ? 9.144 2.453 -15.893 1.00 87.94 67 PRO A C 1
ATOM 538 O O . PRO A 1 67 ? 8.098 1.949 -16.261 1.00 87.94 67 PRO A O 1
ATOM 541 N N . ALA A 1 68 ? 10.310 1.820 -16.058 1.00 89.19 68 ALA A N 1
ATOM 542 C CA . ALA A 1 68 ? 10.440 0.576 -16.837 1.00 89.19 68 ALA A CA 1
ATOM 543 C C . ALA A 1 68 ? 9.525 -0.573 -16.367 1.00 89.19 68 ALA A C 1
ATOM 545 O O . ALA A 1 68 ? 9.139 -1.431 -17.167 1.00 89.19 68 ALA A O 1
ATOM 546 N N . GLN A 1 69 ? 9.196 -0.583 -15.075 1.00 91.50 69 GLN A N 1
ATOM 547 C CA . GLN A 1 69 ? 8.274 -1.517 -14.447 1.00 91.50 69 GLN A CA 1
ATOM 548 C C . GLN A 1 69 ? 7.656 -0.909 -13.189 1.00 91.50 69 GLN A C 1
ATOM 550 O O . GLN A 1 69 ? 8.211 0.018 -12.594 1.00 91.50 69 GLN A O 1
ATOM 555 N N . ILE A 1 70 ? 6.546 -1.494 -12.757 1.00 92.38 70 ILE A N 1
ATOM 556 C CA . ILE A 1 70 ? 5.974 -1.296 -11.428 1.00 92.38 70 ILE A CA 1
ATOM 557 C C . ILE A 1 70 ? 5.768 -2.649 -10.750 1.00 92.38 70 ILE A C 1
ATOM 559 O O . ILE A 1 70 ? 5.727 -3.697 -11.405 1.00 92.38 70 ILE A O 1
ATOM 563 N N . PHE A 1 71 ? 5.608 -2.613 -9.434 1.00 90.94 71 PHE A N 1
ATOM 564 C CA . PHE A 1 71 ? 5.169 -3.754 -8.649 1.00 90.94 71 PHE A CA 1
ATOM 565 C C . PHE A 1 71 ? 3.714 -3.579 -8.215 1.00 90.94 71 PHE A C 1
ATOM 567 O O . PHE A 1 71 ? 3.291 -2.480 -7.859 1.00 90.94 71 PHE A O 1
ATOM 574 N N . ILE A 1 72 ? 2.962 -4.673 -8.207 1.00 88.81 72 ILE A N 1
ATOM 575 C CA . ILE A 1 72 ? 1.613 -4.752 -7.650 1.00 88.81 72 ILE A CA 1
ATOM 576 C C . ILE A 1 72 ? 1.690 -5.669 -6.434 1.00 88.81 72 ILE A C 1
ATOM 578 O O . ILE A 1 72 ? 2.032 -6.844 -6.561 1.00 88.81 72 ILE A O 1
ATOM 582 N N . LEU A 1 73 ? 1.409 -5.110 -5.260 1.00 88.00 73 LEU A N 1
ATOM 583 C CA . LEU A 1 73 ? 1.307 -5.849 -4.008 1.00 88.00 73 LEU A CA 1
ATOM 584 C C . LEU A 1 73 ? -0.156 -6.249 -3.811 1.00 88.00 73 LEU A C 1
ATOM 586 O O . LEU A 1 73 ? -0.972 -5.438 -3.384 1.00 88.00 73 LEU A O 1
ATOM 590 N N . PHE A 1 74 ? -0.479 -7.482 -4.155 1.00 84.88 74 PHE A N 1
ATOM 591 C CA . PHE A 1 74 ? -1.797 -8.075 -4.021 1.00 84.88 74 PHE A CA 1
ATOM 592 C C . PHE A 1 74 ? -2.045 -8.555 -2.588 1.00 84.88 74 PHE A C 1
ATOM 594 O O . PHE A 1 74 ? -1.193 -9.216 -2.009 1.00 84.88 74 PHE A O 1
ATOM 601 N N . GLU A 1 75 ? -3.221 -8.271 -2.036 1.00 83.12 75 GLU A N 1
ATOM 602 C CA . GLU A 1 75 ? -3.692 -8.785 -0.749 1.00 83.12 75 GLU A CA 1
ATOM 603 C C . GLU A 1 75 ? -5.143 -9.257 -0.892 1.00 83.12 75 GLU A C 1
ATOM 605 O O . GLU A 1 75 ? -6.037 -8.473 -1.220 1.00 83.12 75 GLU A O 1
ATOM 610 N N . HIS A 1 76 ? -5.398 -10.533 -0.606 1.00 80.81 76 HIS A N 1
ATOM 611 C CA . HIS A 1 76 ? -6.741 -11.109 -0.654 1.00 80.81 76 HIS A CA 1
ATOM 612 C C . HIS A 1 76 ? -7.352 -11.224 0.747 1.00 80.81 76 HIS A C 1
ATOM 614 O O . HIS A 1 76 ? -6.803 -11.890 1.629 1.00 80.81 76 HIS A O 1
ATOM 620 N N . LYS A 1 77 ? -8.546 -10.657 0.945 1.00 80.81 77 LYS A N 1
ATOM 621 C CA . LYS A 1 77 ? -9.308 -10.749 2.198 1.00 80.81 77 LYS A CA 1
ATOM 622 C C . LYS A 1 77 ? -10.672 -11.406 1.990 1.00 80.81 77 LYS A C 1
ATOM 624 O O . LYS A 1 77 ? -11.466 -10.999 1.147 1.00 80.81 77 LYS A O 1
ATOM 629 N N . SER A 1 78 ? -10.994 -12.387 2.833 1.00 79.75 78 SER A N 1
ATOM 630 C CA . SER A 1 78 ? -12.327 -13.009 2.865 1.00 79.75 78 SER A CA 1
ATOM 631 C C . SER A 1 78 ? -13.365 -12.185 3.638 1.00 79.75 78 SER A C 1
ATOM 633 O O . SER A 1 78 ? -14.561 -12.373 3.442 1.00 79.75 78 SER A O 1
ATOM 635 N N . ASN A 1 79 ? -12.924 -11.268 4.507 1.00 80.62 79 ASN A N 1
ATOM 636 C CA . ASN A 1 79 ? -13.761 -10.380 5.315 1.00 80.62 79 ASN A CA 1
ATOM 637 C C . ASN A 1 79 ? -13.061 -9.032 5.542 1.00 80.62 79 ASN A C 1
ATOM 639 O O . ASN A 1 79 ? -11.860 -8.900 5.315 1.00 80.62 79 ASN A O 1
ATOM 643 N N . GLN A 1 80 ? -13.800 -8.036 6.034 1.00 84.94 80 GLN A N 1
ATOM 644 C CA . GLN A 1 80 ? -13.201 -6.778 6.479 1.00 84.94 80 GLN A CA 1
ATOM 645 C C . GLN A 1 80 ? -12.331 -7.020 7.723 1.00 84.94 80 GLN A C 1
ATOM 647 O O . GLN A 1 80 ? -12.843 -7.428 8.764 1.00 84.94 80 GLN A O 1
ATOM 652 N N . ASP A 1 81 ? -11.033 -6.740 7.621 1.00 87.06 81 ASP A N 1
ATOM 653 C CA . ASP A 1 81 ? -10.084 -6.805 8.735 1.00 87.06 81 ASP A CA 1
ATOM 654 C C . ASP A 1 81 ? -9.290 -5.490 8.810 1.00 87.06 81 ASP A C 1
ATOM 656 O O . ASP A 1 81 ? -8.482 -5.221 7.916 1.00 87.06 81 ASP A O 1
ATOM 660 N N . PRO A 1 82 ? -9.471 -4.668 9.863 1.00 88.00 82 PRO A N 1
ATOM 661 C CA . PRO A 1 82 ? -8.697 -3.443 10.059 1.00 88.00 82 PRO A CA 1
ATOM 662 C C . PRO A 1 82 ? -7.178 -3.655 10.110 1.00 88.00 82 PRO A C 1
ATOM 664 O O . PRO A 1 82 ? -6.430 -2.704 9.897 1.00 88.00 82 PRO A O 1
ATOM 667 N N . LYS A 1 83 ? -6.685 -4.875 10.356 1.00 88.69 83 LYS A N 1
ATOM 668 C CA . LYS A 1 83 ? -5.244 -5.178 10.300 1.00 88.69 83 LYS A CA 1
ATOM 669 C C . LYS A 1 83 ? -4.651 -5.035 8.897 1.00 88.69 83 LYS A C 1
ATOM 671 O O . LYS A 1 83 ? -3.433 -4.948 8.777 1.00 88.69 83 LYS A O 1
ATOM 676 N N . VAL A 1 84 ? -5.479 -4.946 7.852 1.00 89.25 84 VAL A N 1
ATOM 677 C CA . VAL A 1 84 ? -5.026 -4.713 6.472 1.00 89.25 84 VAL A CA 1
ATOM 678 C C . VAL A 1 84 ? -4.103 -3.493 6.362 1.00 89.25 84 VAL A C 1
ATOM 680 O O . VAL A 1 84 ? -3.122 -3.537 5.630 1.00 89.25 84 VAL A O 1
ATOM 683 N N . PHE A 1 85 ? -4.354 -2.427 7.129 1.00 92.94 85 PHE A N 1
ATOM 684 C CA . PHE A 1 85 ? -3.560 -1.200 7.059 1.00 92.94 85 PHE A CA 1
ATOM 685 C C . PHE A 1 85 ? -2.129 -1.403 7.565 1.00 92.94 85 PHE A C 1
ATOM 687 O O . PHE A 1 85 ? -1.177 -0.998 6.897 1.00 92.94 85 PHE A O 1
ATOM 694 N N . SER A 1 86 ? -1.956 -2.057 8.719 1.00 90.81 86 SER A N 1
ATOM 695 C CA . SER A 1 86 ? -0.625 -2.348 9.262 1.00 90.81 86 SER A CA 1
ATOM 696 C C . SER A 1 86 ? 0.108 -3.418 8.457 1.00 90.81 86 SER A C 1
ATOM 698 O O . SER A 1 86 ? 1.324 -3.321 8.288 1.00 90.81 86 SER A O 1
ATOM 700 N N . GLN A 1 87 ? -0.616 -4.404 7.921 1.00 87.75 87 GLN A N 1
ATOM 701 C CA . GLN A 1 87 ? -0.056 -5.425 7.035 1.00 87.75 87 GLN A CA 1
ATOM 702 C C . GLN A 1 87 ? 0.489 -4.806 5.749 1.00 87.75 87 GLN A C 1
ATOM 704 O O . GLN A 1 87 ? 1.666 -4.985 5.446 1.00 87.75 87 GLN A O 1
ATOM 709 N N . LEU A 1 88 ? -0.315 -3.999 5.048 1.00 89.25 88 LEU A N 1
ATOM 710 C CA . LEU A 1 88 ? 0.130 -3.302 3.841 1.00 89.25 88 LEU A CA 1
ATOM 711 C C . LEU A 1 88 ? 1.320 -2.386 4.120 1.00 89.25 88 LEU A C 1
ATOM 713 O O . LEU A 1 88 ? 2.266 -2.380 3.338 1.00 89.25 88 LEU A O 1
ATOM 717 N N . LEU A 1 89 ? 1.319 -1.652 5.239 1.00 91.94 89 LEU A N 1
ATOM 718 C CA . LEU A 1 89 ? 2.461 -0.818 5.616 1.00 91.94 89 LEU A CA 1
ATOM 719 C C . LEU A 1 89 ? 3.738 -1.654 5.789 1.00 91.94 89 LEU A C 1
ATOM 721 O O . LEU A 1 89 ? 4.787 -1.289 5.258 1.00 91.94 89 LEU A O 1
ATOM 725 N N . SER A 1 90 ? 3.649 -2.785 6.495 1.00 87.31 90 SER A N 1
ATOM 726 C CA . SER A 1 90 ? 4.779 -3.702 6.678 1.00 87.31 90 SER A CA 1
ATOM 727 C C . SER A 1 90 ? 5.286 -4.250 5.344 1.00 87.31 90 SER A C 1
ATOM 729 O O . SER A 1 90 ? 6.492 -4.271 5.101 1.00 87.31 90 SER A O 1
ATOM 731 N N . TYR A 1 91 ? 4.381 -4.661 4.459 1.00 86.62 91 TYR A N 1
ATOM 732 C CA . TYR A 1 91 ? 4.733 -5.218 3.156 1.00 86.62 91 TYR A CA 1
ATOM 733 C C . TYR A 1 91 ? 5.372 -4.173 2.246 1.00 86.62 91 TYR A C 1
ATOM 735 O O . TYR A 1 91 ? 6.425 -4.434 1.674 1.00 86.62 91 TYR A O 1
ATOM 743 N N . LEU A 1 92 ? 4.800 -2.970 2.164 1.00 89.06 92 LEU A N 1
ATOM 744 C CA . LEU A 1 92 ? 5.371 -1.865 1.394 1.00 89.06 92 LEU A CA 1
ATOM 745 C C . LEU A 1 92 ? 6.785 -1.534 1.875 1.00 89.06 92 LEU A C 1
ATOM 747 O O . LEU A 1 92 ? 7.697 -1.452 1.055 1.00 89.06 92 LEU A O 1
ATOM 751 N N . ALA A 1 93 ? 6.986 -1.405 3.190 1.00 88.69 93 ALA A N 1
ATOM 752 C CA . ALA A 1 93 ? 8.303 -1.135 3.762 1.00 88.69 93 ALA A CA 1
ATOM 753 C C . ALA A 1 93 ? 9.324 -2.218 3.380 1.00 88.69 93 ALA A C 1
ATOM 755 O O . ALA A 1 93 ? 10.430 -1.896 2.951 1.00 88.69 93 ALA A O 1
ATOM 756 N N . GLN A 1 94 ? 8.942 -3.494 3.475 1.00 84.94 94 GLN A N 1
ATOM 757 C CA . GLN A 1 94 ? 9.806 -4.614 3.100 1.00 84.94 94 GLN A CA 1
ATOM 758 C C . GLN A 1 94 ? 10.121 -4.640 1.601 1.00 84.94 94 GLN A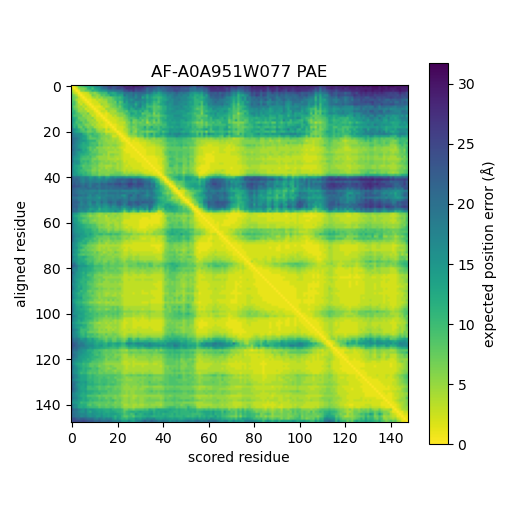 C 1
ATOM 760 O O . GLN A 1 94 ? 11.278 -4.826 1.227 1.00 84.94 94 GLN A O 1
ATOM 765 N N . VAL A 1 95 ? 9.125 -4.415 0.738 1.00 85.25 95 VAL A N 1
ATOM 766 C CA . VAL A 1 95 ? 9.332 -4.378 -0.715 1.00 85.25 95 VAL A CA 1
ATOM 767 C C . VAL A 1 95 ? 10.283 -3.241 -1.074 1.00 85.25 95 VAL A C 1
ATOM 769 O O . VAL A 1 95 ? 11.293 -3.504 -1.721 1.00 85.25 95 VAL A O 1
ATOM 772 N N . TYR A 1 96 ? 10.033 -2.013 -0.612 1.00 88.69 96 TYR A N 1
ATOM 773 C CA . TYR A 1 96 ? 10.911 -0.874 -0.900 1.00 88.69 96 TYR A CA 1
ATOM 774 C C . TYR A 1 96 ? 12.326 -1.063 -0.343 1.00 88.69 96 TYR A C 1
ATOM 776 O O . TYR A 1 96 ? 13.286 -0.761 -1.046 1.00 88.69 96 TYR A O 1
ATOM 784 N N . ALA A 1 97 ? 12.478 -1.617 0.864 1.00 86.56 97 ALA A N 1
ATOM 785 C CA . ALA A 1 97 ? 13.794 -1.913 1.439 1.00 86.56 97 ALA A CA 1
ATOM 786 C C . ALA A 1 97 ? 14.584 -2.952 0.625 1.00 86.56 97 ALA A C 1
ATOM 788 O O . ALA A 1 97 ? 15.812 -2.950 0.637 1.00 86.56 97 ALA A O 1
ATOM 789 N N . SER A 1 98 ? 13.886 -3.840 -0.083 1.00 81.06 98 SER A N 1
ATOM 790 C CA . SER A 1 98 ? 14.499 -4.896 -0.890 1.00 81.06 98 SER A CA 1
ATOM 791 C C . SER A 1 98 ? 14.859 -4.469 -2.319 1.00 81.06 98 SER A C 1
ATOM 793 O O . SER A 1 98 ? 15.573 -5.182 -3.026 1.00 81.06 98 SER A O 1
ATOM 795 N N . GLN A 1 99 ? 14.367 -3.314 -2.771 1.00 84.56 99 GLN A N 1
ATOM 796 C CA . GLN A 1 99 ? 14.588 -2.840 -4.130 1.00 84.56 99 GLN A CA 1
ATOM 797 C C . GLN A 1 99 ? 16.010 -2.297 -4.313 1.00 84.56 99 GLN A C 1
ATOM 799 O O . GLN A 1 99 ? 16.457 -1.404 -3.601 1.00 84.56 99 GLN A O 1
ATOM 804 N N . THR A 1 100 ? 16.701 -2.769 -5.352 1.00 84.31 100 THR A N 1
ATOM 805 C CA . THR A 1 100 ? 18.004 -2.216 -5.766 1.00 84.31 100 THR A CA 1
ATOM 806 C C . THR A 1 100 ? 17.873 -0.881 -6.500 1.00 84.31 100 THR A C 1
ATOM 808 O O . THR A 1 100 ? 18.812 -0.087 -6.529 1.00 84.31 100 THR A O 1
ATOM 811 N N . LYS A 1 101 ? 16.710 -0.631 -7.110 1.00 85.56 101 LYS A N 1
ATOM 812 C CA . LYS A 1 101 ? 16.323 0.631 -7.746 1.00 85.56 101 LYS A CA 1
ATOM 813 C C . LYS A 1 101 ? 14.883 0.954 -7.355 1.00 85.56 101 LYS A C 1
ATOM 815 O O . LYS A 1 101 ? 14.057 0.044 -7.433 1.00 85.56 101 LYS A O 1
ATOM 820 N N . PRO A 1 102 ? 14.567 2.211 -7.002 1.00 85.69 102 PRO A N 1
ATOM 821 C CA . PRO A 1 102 ? 13.228 2.582 -6.572 1.00 85.69 102 PRO A CA 1
ATOM 822 C C . PRO A 1 102 ? 12.241 2.443 -7.735 1.00 85.69 102 PRO A C 1
ATOM 824 O O . PRO A 1 102 ? 12.311 3.174 -8.722 1.00 85.69 102 PRO A O 1
ATOM 827 N N . MET A 1 103 ? 11.326 1.491 -7.607 1.00 91.12 103 MET A N 1
ATOM 828 C CA . MET A 1 103 ? 10.219 1.227 -8.516 1.00 91.12 103 MET A CA 1
ATOM 829 C C . MET A 1 103 ? 8.903 1.377 -7.750 1.00 91.12 103 MET A C 1
ATOM 831 O O . MET A 1 103 ? 8.801 0.883 -6.621 1.00 91.12 103 MET A O 1
ATOM 835 N N . PRO A 1 104 ? 7.878 2.014 -8.342 1.00 93.12 104 PRO A N 1
ATOM 836 C CA . PRO A 1 104 ? 6.588 2.158 -7.683 1.00 93.12 104 PRO A CA 1
ATOM 837 C C . PRO A 1 104 ? 5.986 0.808 -7.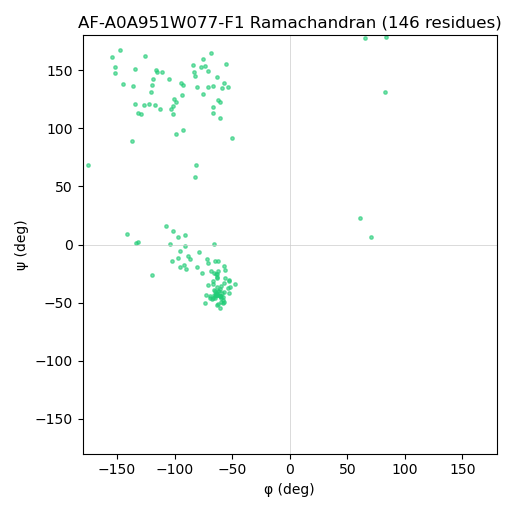295 1.00 93.12 104 PRO A C 1
ATOM 839 O O . PRO A 1 104 ? 6.016 -0.143 -8.079 1.00 93.12 104 PRO A O 1
ATOM 842 N N . VAL A 1 105 ? 5.406 0.755 -6.098 1.00 91.25 105 VAL A N 1
ATOM 843 C CA . VAL A 1 105 ? 4.638 -0.388 -5.598 1.00 91.25 105 VAL A CA 1
ATOM 844 C C . VAL A 1 105 ? 3.200 0.063 -5.371 1.00 91.25 105 VAL A C 1
ATOM 846 O O . VAL A 1 105 ? 2.958 0.973 -4.577 1.00 91.25 105 VAL A O 1
ATOM 849 N N . ILE A 1 106 ? 2.252 -0.564 -6.061 1.00 91.44 106 ILE A N 1
ATOM 850 C CA . ILE A 1 106 ? 0.819 -0.293 -5.927 1.00 91.44 106 ILE A CA 1
ATOM 851 C C . ILE A 1 106 ? 0.202 -1.389 -5.052 1.00 91.44 106 ILE A C 1
ATOM 853 O O . ILE A 1 106 ? 0.163 -2.541 -5.486 1.00 91.44 106 ILE A O 1
ATOM 857 N N . PRO A 1 107 ? -0.277 -1.076 -3.833 1.00 90.31 107 PRO A N 1
ATOM 858 C CA . PRO A 1 107 ? -1.052 -2.027 -3.055 1.00 90.31 107 PRO A CA 1
ATOM 859 C C . PRO A 1 107 ? -2.428 -2.220 -3.693 1.00 90.31 107 PRO A C 1
ATOM 861 O O . PRO A 1 107 ? -3.101 -1.259 -4.069 1.00 90.31 107 PRO A O 1
ATOM 864 N N . PHE A 1 108 ? -2.854 -3.469 -3.783 1.00 87.06 108 PHE A N 1
ATOM 865 C CA . PHE A 1 108 ? -4.128 -3.872 -4.336 1.00 87.06 108 PHE A CA 1
ATOM 866 C C . PHE A 1 108 ? -4.814 -4.848 -3.386 1.00 87.06 108 PHE A C 1
ATOM 868 O O . PHE A 1 108 ? -4.339 -5.961 -3.185 1.00 87.06 108 PHE A O 1
ATOM 875 N N . VAL A 1 109 ? -5.933 -4.428 -2.795 1.00 85.75 109 VAL A N 1
ATOM 876 C CA . VAL A 1 109 ? -6.713 -5.271 -1.883 1.00 85.75 109 VAL A CA 1
ATOM 877 C C . VAL A 1 109 ? -7.944 -5.782 -2.609 1.00 85.75 109 VAL A C 1
ATOM 879 O O . VAL A 1 109 ? -8.829 -5.000 -2.958 1.00 85.75 109 VAL A O 1
ATOM 882 N N . PHE A 1 110 ? -8.034 -7.096 -2.775 1.00 80.31 110 PHE A N 1
ATOM 883 C CA . PHE A 1 110 ? -9.241 -7.754 -3.251 1.00 80.31 110 PHE A CA 1
ATOM 884 C C . PHE A 1 110 ? -10.022 -8.320 -2.064 1.00 80.31 110 PHE A C 1
ATOM 886 O O . PHE A 1 110 ? -9.496 -9.113 -1.280 1.00 80.31 110 PHE A O 1
ATOM 893 N N . CYS A 1 111 ? -11.283 -7.908 -1.910 1.00 79.00 111 CYS A N 1
ATOM 894 C CA . CYS A 1 111 ? -12.144 -8.374 -0.826 1.00 79.00 111 CYS A CA 1
ATOM 895 C C . CYS A 1 111 ? -13.462 -8.936 -1.364 1.00 79.00 111 CYS A C 1
ATOM 897 O O . CYS A 1 111 ? -14.252 -8.216 -1.971 1.00 79.00 111 CYS A O 1
ATOM 899 N N . HIS A 1 112 ? -13.715 -10.213 -1.076 1.00 71.69 112 HIS A N 1
ATOM 900 C CA . HIS A 1 112 ? -14.903 -10.966 -1.503 1.00 71.69 112 HIS A CA 1
ATOM 901 C C . HIS A 1 112 ? -15.963 -11.115 -0.376 1.00 71.69 112 HIS A C 1
ATOM 903 O O . HIS A 1 112 ? -16.934 -11.861 -0.478 1.00 71.69 112 HIS A O 1
ATOM 909 N N . GLY A 1 113 ? -15.825 -10.390 0.737 1.00 68.94 113 GLY A N 1
ATOM 910 C CA . GLY A 1 113 ? -16.753 -10.512 1.867 1.00 68.94 113 GLY A CA 1
ATOM 911 C C . GLY A 1 113 ? -18.200 -10.097 1.542 1.00 68.94 113 GLY A C 1
ATOM 912 O O . GLY A 1 113 ? -18.444 -9.104 0.859 1.00 68.94 113 GLY A O 1
ATOM 913 N N . LYS A 1 114 ? -19.184 -10.794 2.135 1.00 65.62 114 LYS A N 1
ATOM 914 C CA . LYS A 1 114 ? -20.634 -10.547 1.937 1.00 65.62 114 LYS A CA 1
ATOM 915 C C . LYS A 1 114 ? -21.098 -9.115 2.253 1.00 65.62 114 LYS A C 1
ATOM 917 O O . LYS A 1 114 ? -22.167 -8.713 1.809 1.00 65.62 114 LYS A O 1
ATOM 922 N N . GLN A 1 115 ? -20.344 -8.364 3.058 1.00 72.75 115 GLN A N 1
ATOM 923 C CA . GLN A 1 115 ? -20.736 -7.038 3.556 1.00 72.75 115 GLN A CA 1
ATOM 924 C C . GLN A 1 115 ? -20.158 -5.857 2.749 1.00 72.75 115 GLN A C 1
ATOM 926 O O . GLN A 1 115 ? -20.341 -4.704 3.157 1.00 72.75 115 GLN A O 1
ATOM 931 N N . GLY A 1 116 ? -19.483 -6.116 1.620 1.00 74.31 116 GLY A N 1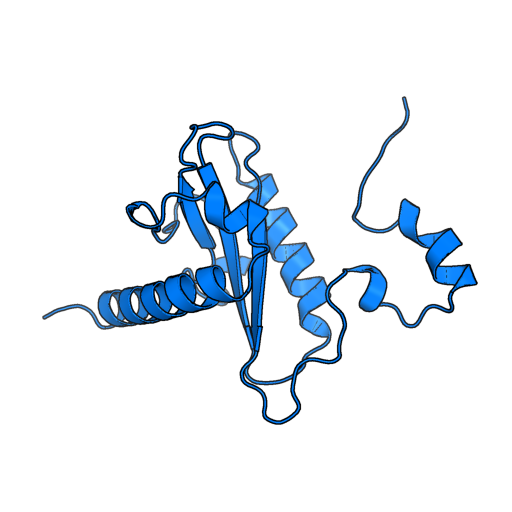
ATOM 932 C CA . GLY A 1 116 ? -18.761 -5.092 0.848 1.00 74.31 116 GLY A CA 1
ATOM 933 C C . GLY A 1 116 ? -17.578 -4.498 1.626 1.00 74.31 116 GLY A C 1
ATOM 934 O O . GLY A 1 116 ? -17.354 -4.860 2.779 1.00 74.31 116 GLY A O 1
ATOM 935 N N . TRP A 1 117 ? -16.800 -3.593 1.026 1.00 84.19 117 TRP A N 1
ATOM 936 C CA . TRP A 1 117 ? -15.675 -2.919 1.697 1.00 84.19 117 TRP A CA 1
ATOM 937 C C . TRP A 1 117 ? -16.106 -1.582 2.314 1.00 84.19 117 TRP A C 1
ATOM 939 O O . TRP A 1 117 ? -16.703 -0.758 1.625 1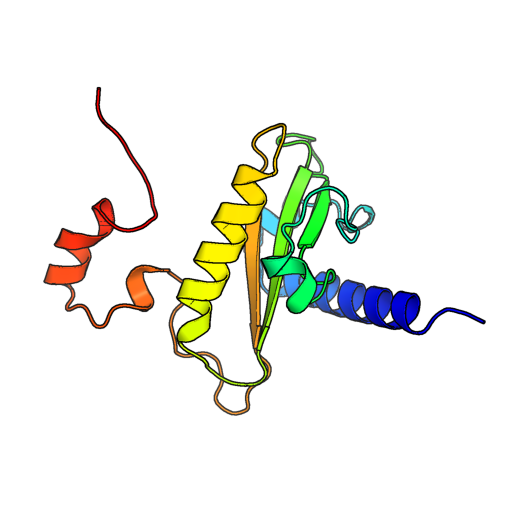.00 84.19 117 TRP A O 1
ATOM 949 N N . LYS A 1 118 ? -15.811 -1.350 3.603 1.00 86.44 118 LYS A N 1
ATOM 950 C CA . LYS A 1 118 ? -16.210 -0.119 4.325 1.00 86.44 118 LYS A CA 1
ATOM 951 C C . LYS A 1 118 ? -15.097 0.533 5.151 1.00 86.44 118 LYS A C 1
ATOM 953 O O . LYS A 1 118 ? -15.346 1.542 5.799 1.00 86.44 118 LYS A O 1
ATOM 958 N N . LEU A 1 119 ? -13.886 -0.024 5.138 1.00 87.00 119 LEU A N 1
ATOM 959 C CA . LEU A 1 119 ? -12.785 0.445 5.988 1.00 87.00 119 LEU A CA 1
ATOM 960 C C . LEU A 1 119 ? -12.084 1.707 5.453 1.00 87.00 119 LEU A C 1
ATOM 962 O O . LEU A 1 119 ? -11.244 2.260 6.147 1.00 87.00 119 LEU A O 1
ATOM 966 N N . GLY A 1 120 ? -12.426 2.170 4.246 1.00 89.25 120 GLY A N 1
ATOM 967 C CA . GLY A 1 120 ? -11.662 3.202 3.540 1.00 89.25 120 GLY A CA 1
ATOM 968 C C . GLY A 1 120 ? -10.473 2.614 2.776 1.00 89.25 120 GLY A C 1
ATOM 969 O O . GLY A 1 120 ? -10.263 1.401 2.774 1.00 89.25 120 GLY A O 1
ATOM 970 N N . SER A 1 121 ? -9.728 3.455 2.066 1.00 88.50 121 SER A N 1
ATOM 971 C CA . SER A 1 121 ? -8.651 3.017 1.157 1.00 88.50 121 SER A CA 1
ATOM 972 C C . SER A 1 121 ? -7.347 3.787 1.343 1.00 88.50 121 SER A C 1
ATOM 974 O O . SER A 1 121 ? -6.386 3.554 0.615 1.00 88.50 121 SER A O 1
ATOM 976 N N . GLN A 1 122 ? -7.297 4.709 2.302 1.00 91.12 122 GLN A N 1
ATOM 977 C CA . GLN A 1 122 ? -6.101 5.462 2.654 1.00 91.12 122 GLN A CA 1
ATOM 978 C C . GLN A 1 122 ? -5.612 5.022 4.030 1.00 91.12 122 GLN A C 1
ATOM 980 O O . GLN A 1 122 ? -6.413 4.702 4.901 1.00 91.12 122 GLN A O 1
ATOM 985 N N . PHE A 1 123 ? -4.300 5.067 4.271 1.00 93.12 123 PHE A N 1
ATOM 986 C CA . PHE A 1 123 ? -3.742 4.699 5.579 1.00 93.12 123 PHE A CA 1
ATOM 987 C C . PHE A 1 123 ? -4.336 5.529 6.731 1.00 93.12 123 PHE A C 1
ATOM 989 O O . PHE A 1 123 ? -4.549 5.017 7.826 1.00 93.12 123 PHE A O 1
ATOM 996 N N . VAL A 1 124 ? -4.680 6.795 6.468 1.00 93.25 124 VAL A N 1
ATOM 997 C CA . VAL A 1 124 ? -5.363 7.666 7.436 1.00 93.25 124 VAL A CA 1
ATOM 998 C C . VAL A 1 124 ? -6.761 7.167 7.826 1.00 93.25 124 VAL A C 1
ATOM 1000 O O . VAL A 1 124 ? -7.205 7.445 8.936 1.00 93.25 124 VAL A O 1
ATOM 1003 N N . ASP A 1 125 ? -7.437 6.393 6.971 1.00 92.69 125 ASP A N 1
ATOM 1004 C CA . ASP A 1 125 ? -8.769 5.847 7.261 1.00 92.69 125 ASP A CA 1
ATOM 1005 C C . ASP A 1 125 ? -8.713 4.731 8.326 1.00 92.69 125 ASP A C 1
ATOM 1007 O O . ASP A 1 125 ? -9.734 4.376 8.914 1.00 92.69 125 ASP A O 1
ATOM 1011 N N . TRP A 1 126 ? -7.515 4.222 8.648 1.00 94.00 126 TRP A N 1
ATOM 1012 C CA . TRP A 1 126 ? -7.315 3.332 9.795 1.00 94.00 126 TRP A CA 1
ATOM 1013 C C . TRP A 1 126 ? -7.623 4.027 11.130 1.00 94.00 126 TRP A C 1
ATOM 1015 O O . TRP A 1 126 ? -8.025 3.386 12.107 1.00 94.00 126 TRP A O 1
ATOM 1025 N N . PHE A 1 127 ? -7.446 5.346 11.182 1.00 92.75 127 PHE A N 1
ATOM 1026 C CA . PHE A 1 127 ? -7.632 6.144 12.381 1.00 92.75 127 PHE A CA 1
ATOM 1027 C C . PHE A 1 127 ? -9.062 6.683 12.447 1.00 92.75 127 PHE A C 1
ATOM 1029 O O . PHE A 1 127 ? -9.608 7.199 11.475 1.00 92.75 127 PHE A O 1
ATOM 1036 N N . LYS A 1 128 ? -9.668 6.635 13.636 1.00 90.56 128 LYS A N 1
ATOM 1037 C CA . LYS A 1 128 ? -10.992 7.225 13.897 1.00 90.56 128 LYS A CA 1
ATOM 1038 C C . LYS A 1 128 ? -10.879 8.727 14.177 1.00 90.56 128 LYS A C 1
ATOM 1040 O O . LYS A 1 128 ? -11.233 9.183 15.261 1.00 90.56 128 LYS A O 1
ATOM 1045 N N . PHE A 1 129 ? -10.320 9.475 13.232 1.00 94.44 129 PHE A N 1
ATOM 1046 C CA . PHE A 1 129 ? -10.128 10.916 13.370 1.00 94.44 129 PHE A CA 1
ATOM 1047 C C . PHE A 1 129 ? -11.388 11.708 13.026 1.00 94.44 129 PHE A C 1
ATOM 1049 O O . PHE A 1 129 ? -12.129 11.362 12.106 1.00 94.44 129 PHE A O 1
ATOM 1056 N N . SER A 1 130 ? -11.599 12.812 13.742 1.00 95.50 130 SER A N 1
ATOM 1057 C CA . SER A 1 130 ? -12.450 13.899 13.259 1.00 95.50 130 SER A CA 1
ATOM 1058 C C . SER A 1 130 ? -11.797 14.600 12.063 1.00 95.50 130 SER A C 1
ATOM 1060 O O . SER A 1 130 ? -10.594 14.474 11.836 1.00 95.50 130 SER A O 1
ATOM 1062 N N . GLU A 1 131 ? -12.563 15.398 11.320 1.00 93.50 131 GLU A N 1
ATOM 1063 C CA . GLU A 1 131 ? -12.036 16.153 10.173 1.00 93.50 131 GLU A CA 1
ATOM 1064 C C . GLU A 1 131 ? -10.872 17.084 10.568 1.00 93.50 131 GLU A C 1
ATOM 1066 O O . GLU A 1 131 ? -9.842 17.138 9.900 1.00 93.50 131 GLU A O 1
ATOM 1071 N N . GLN A 1 132 ? -10.986 17.745 11.724 1.00 95.31 132 GLN A N 1
ATOM 1072 C CA . GLN A 1 132 ? -9.931 18.610 12.263 1.00 95.31 132 GLN A CA 1
ATOM 1073 C C . GLN A 1 132 ? -8.660 17.818 12.607 1.00 95.31 132 GLN A C 1
ATOM 1075 O O . GLN A 1 132 ? -7.551 18.242 12.284 1.00 95.31 132 GLN A O 1
ATOM 1080 N N . GLN A 1 133 ? -8.809 16.645 13.232 1.00 95.88 133 GLN A N 1
ATOM 1081 C CA . GLN A 1 133 ? -7.679 15.760 13.528 1.00 95.88 133 GLN A CA 1
ATOM 1082 C C . GLN A 1 133 ? -7.036 15.237 12.241 1.00 95.88 133 GLN A C 1
ATOM 1084 O O . GLN A 1 133 ? -5.810 15.198 12.148 1.00 95.88 133 GLN A O 1
ATOM 1089 N N . ARG A 1 134 ? -7.840 14.887 11.228 1.00 93.75 134 ARG A N 1
ATOM 1090 C CA . ARG A 1 134 ? -7.347 14.439 9.921 1.00 93.75 134 ARG A CA 1
ATOM 1091 C C . ARG A 1 134 ? -6.435 15.497 9.307 1.00 93.75 134 ARG A C 1
ATOM 1093 O O . ARG A 1 134 ? -5.312 15.167 8.950 1.00 93.75 134 ARG A O 1
ATOM 1100 N N . GLN A 1 135 ? -6.862 16.758 9.266 1.00 91.75 135 GLN A N 1
ATOM 1101 C CA . GLN A 1 135 ? -6.059 17.868 8.733 1.00 91.75 135 GLN A CA 1
ATOM 1102 C C . GLN A 1 135 ? -4.748 18.080 9.505 1.00 91.75 135 GLN A C 1
ATOM 1104 O O . GLN A 1 135 ? -3.706 18.314 8.896 1.00 91.75 135 GLN A O 1
ATOM 1109 N N . LEU A 1 136 ? -4.781 17.958 10.835 1.00 92.56 136 LEU A N 1
ATOM 1110 C CA . LEU A 1 136 ? -3.602 18.137 11.685 1.00 92.56 136 LEU A CA 1
ATOM 1111 C C . LEU A 1 136 ? -2.567 17.016 11.510 1.00 92.56 136 LEU A C 1
ATOM 1113 O O . LEU A 1 136 ? -1.365 17.287 11.440 1.00 92.56 136 LEU A O 1
ATOM 1117 N N . TYR A 1 137 ? -3.022 15.761 11.464 1.00 91.38 137 TYR A N 1
ATOM 1118 C CA . TYR A 1 137 ? -2.141 14.593 11.508 1.00 91.38 137 TYR A CA 1
ATOM 1119 C C . TYR A 1 137 ? -1.707 14.075 10.137 1.00 91.38 137 TYR A C 1
ATOM 1121 O O . TYR A 1 137 ? -0.710 13.358 10.075 1.00 91.38 137 TYR A O 1
ATOM 1129 N N . LEU A 1 138 ? -2.387 14.443 9.042 1.00 90.06 138 LEU A N 1
ATOM 1130 C CA . LEU A 1 138 ? -2.123 13.877 7.710 1.00 90.06 138 LEU A CA 1
ATOM 1131 C C . LEU A 1 138 ? -0.649 13.980 7.290 1.00 90.06 138 LEU A C 1
ATOM 1133 O O . LEU A 1 138 ? -0.123 13.039 6.707 1.00 90.06 138 LEU A O 1
ATOM 1137 N N . LYS A 1 139 ? 0.022 15.087 7.636 1.00 88.31 139 LYS A N 1
ATOM 1138 C CA . LYS A 1 139 ? 1.439 15.332 7.309 1.00 88.31 139 LYS A CA 1
ATOM 1139 C C . LYS A 1 139 ? 2.444 14.475 8.092 1.00 88.31 139 LYS A C 1
ATOM 1141 O O . LYS A 1 139 ? 3.608 14.426 7.720 1.00 88.31 139 LYS A O 1
ATOM 1146 N N . TYR A 1 140 ? 2.019 13.846 9.188 1.00 88.81 140 TYR A N 1
ATOM 1147 C CA . TYR A 1 140 ? 2.869 12.999 10.036 1.00 88.81 140 TYR A CA 1
ATOM 1148 C C . TYR A 1 140 ? 2.645 11.505 9.798 1.00 88.81 140 TYR A C 1
ATOM 1150 O O . TYR A 1 140 ? 3.431 10.677 10.256 1.00 88.81 140 TYR A O 1
ATOM 1158 N N . LEU A 1 141 ? 1.557 11.147 9.119 1.00 91.25 141 LEU A N 1
ATOM 1159 C CA . LEU A 1 141 ? 1.313 9.772 8.716 1.00 91.25 141 LEU A CA 1
ATOM 1160 C C . LEU A 1 141 ? 2.219 9.401 7.531 1.00 91.25 141 LEU A C 1
ATOM 1162 O O . LEU A 1 141 ? 2.684 10.296 6.827 1.00 91.25 141 LEU A O 1
ATOM 1166 N N . PRO A 1 142 ? 2.456 8.098 7.281 1.00 90.44 142 PRO A N 1
ATOM 1167 C CA . PRO A 1 142 ? 3.108 7.608 6.070 1.00 90.44 142 PRO A CA 1
ATOM 1168 C C . PRO A 1 142 ? 2.482 8.185 4.790 1.00 90.44 142 PRO A C 1
ATOM 1170 O O . PRO A 1 142 ? 1.503 7.665 4.264 1.00 90.44 142 PRO A O 1
ATOM 1173 N N . ASN A 1 143 ? 3.047 9.299 4.340 1.00 78.62 143 ASN A N 1
ATOM 1174 C CA . ASN A 1 143 ? 2.796 10.024 3.099 1.00 78.62 143 ASN A CA 1
ATOM 1175 C C . ASN A 1 143 ? 3.826 11.170 3.062 1.00 78.62 143 ASN A C 1
ATOM 1177 O O . ASN A 1 143 ? 3.515 12.316 3.375 1.00 78.62 143 ASN A O 1
ATOM 1181 N N . PHE A 1 144 ? 5.098 10.801 2.900 1.00 68.31 144 PHE A N 1
ATOM 1182 C CA . PHE A 1 144 ? 6.220 11.542 3.480 1.00 68.31 144 PHE A CA 1
ATOM 1183 C C . PHE A 1 144 ? 6.603 12.843 2.754 1.00 68.31 144 PHE A C 1
ATOM 1185 O O . PHE A 1 144 ? 6.488 12.968 1.537 1.00 68.31 144 PHE A O 1
ATOM 1192 N N . SER A 1 145 ? 7.184 13.759 3.535 1.00 60.97 145 SER A N 1
ATOM 1193 C CA . SER A 1 145 ? 8.005 14.907 3.123 1.00 60.97 145 SER A CA 1
ATOM 1194 C C . SER A 1 145 ? 8.996 15.234 4.254 1.00 60.97 145 SER A C 1
ATOM 1196 O O . SER A 1 145 ? 8.673 15.012 5.421 1.00 60.97 145 SER A O 1
ATOM 1198 N N . PHE A 1 146 ? 10.197 15.719 3.923 1.00 68.75 146 PHE A N 1
ATOM 1199 C CA . PHE A 1 146 ? 11.274 16.026 4.875 1.00 68.75 146 PHE A CA 1
ATOM 1200 C C . PHE A 1 146 ? 11.901 17.393 4.562 1.00 68.75 146 PHE A C 1
ATOM 1202 O O . PHE A 1 146 ? 11.910 17.816 3.407 1.00 68.75 146 PHE A O 1
ATOM 1209 N N . GLU A 1 147 ? 12.416 18.069 5.586 1.00 73.31 147 GLU A N 1
ATOM 1210 C CA . GLU A 1 147 ? 13.122 19.355 5.487 1.00 73.31 147 GLU A CA 1
ATOM 1211 C C . GLU A 1 147 ? 14.584 19.153 5.915 1.00 73.31 147 GLU A C 1
ATOM 1213 O O . GLU A 1 147 ? 14.864 18.275 6.737 1.00 73.31 147 GLU A O 1
ATOM 1218 N N . ILE A 1 148 ? 15.507 19.925 5.334 1.00 61.47 148 ILE A N 1
ATOM 1219 C CA . ILE A 1 148 ? 16.943 19.931 5.669 1.00 61.47 148 ILE A CA 1
ATOM 1220 C C . ILE A 1 148 ? 17.311 21.329 6.150 1.00 61.47 148 ILE A C 1
ATOM 1222 O O . ILE A 1 148 ? 16.916 22.289 5.450 1.00 61.47 148 ILE A O 1
#

pLDDT: mean 78.3, std 15.58, range [37.62, 95.88]

Foldseek 3Di:
DPPPVVVVLVVLLVVCLVCCCPPPDPVVNQFWDSVFKDQPPDDFADPVVVVVDSSQKIKTATPVVVVRIAIEGEDEEADDDLCVLVVVVVVVVSVCVRDPDDHHYHYDYDYPYPVDDDQDDDSLSSDPDDPVRCVVCVAVPPPYDDDD